Protein AF-A0A1J6IET4-F1 (afdb_monomer_lite)

InterPro domains:
  IPR036188 FAD/NAD(P)-binding domain superfamily [G3DSA:3.50.50.60] (4-138)
  IPR036188 FAD/NAD(P)-binding domain superfamily [SSF51905] (52-119)
  IPR050982 Auxin biosynthesis and cation transport [PTHR43539] (11-117)

Radius of gyration: 20.7 Å; chains: 1; bounding box: 52×42×51 Å

Sequence (147 aa):
MSFAFTSNCAFEESTRKWIVKVRNDGGEYSGNVKEYSGRFLVVETGEFGDAFIPNVSGIESFNGEIMHSTQYKNGEKFKAKNVLVVGSGNSGMEIALDAANCGAKTSIIIRSPVIVELVHHLDTCIRTWFSYLLLRYTTQIVKCEFK

Structure (mmCIF, N/CA/C/O backbone):
data_AF-A0A1J6IET4-F1
#
_entry.id   AF-A0A1J6IET4-F1
#
loop_
_atom_site.group_PDB
_atom_site.id
_atom_site.type_symbol
_atom_site.label_atom_id
_atom_site.label_alt_id
_atom_site.label_comp_id
_atom_site.label_asym_id
_atom_site.label_entity_id
_atom_site.label_seq_id
_atom_site.pdbx_PDB_ins_code
_atom_site.Cartn_x
_atom_site.Cartn_y
_atom_site.Cartn_z
_atom_site.occupancy
_atom_site.B_iso_or_equiv
_atom_site.auth_seq_id
_atom_site.auth_comp_id
_atom_site.auth_asym_id
_atom_site.auth_atom_id
_atom_site.pdbx_PDB_model_num
ATOM 1 N N . MET A 1 1 ? 1.769 -14.486 -10.802 1.00 28.61 1 MET A N 1
ATOM 2 C CA . MET A 1 1 ? 2.472 -13.325 -11.379 1.00 28.61 1 MET A CA 1
ATOM 3 C C . MET A 1 1 ? 3.799 -13.219 -10.644 1.00 28.61 1 MET A C 1
ATOM 5 O O . MET A 1 1 ? 3.789 -12.996 -9.442 1.00 28.61 1 MET A O 1
ATOM 9 N N . SER A 1 2 ? 4.908 -13.569 -11.294 1.00 34.06 2 SER A N 1
ATOM 10 C CA . SER A 1 2 ? 6.245 -13.491 -10.694 1.00 34.06 2 SER A CA 1
ATOM 11 C C . SER A 1 2 ? 6.712 -12.040 -10.741 1.00 34.06 2 SER A C 1
ATOM 13 O O . SER A 1 2 ? 6.871 -11.493 -11.832 1.00 34.06 2 SER A O 1
ATOM 15 N N . PHE A 1 3 ? 6.892 -11.416 -9.580 1.00 43.66 3 PHE A N 1
ATOM 16 C CA . PHE A 1 3 ? 7.500 -10.094 -9.486 1.00 43.66 3 PHE A CA 1
ATOM 17 C C . PHE A 1 3 ? 8.995 -10.244 -9.765 1.00 43.66 3 PHE A C 1
ATOM 19 O O . PHE A 1 3 ? 9.703 -10.945 -9.044 1.00 43.66 3 PHE A O 1
ATOM 26 N N . ALA A 1 4 ? 9.454 -9.645 -10.858 1.00 53.97 4 ALA A N 1
ATOM 27 C CA . ALA A 1 4 ? 10.860 -9.603 -11.210 1.00 53.97 4 ALA A CA 1
ATOM 28 C C . ALA A 1 4 ? 11.333 -8.162 -11.020 1.00 53.97 4 ALA A C 1
ATOM 30 O O . ALA A 1 4 ? 10.782 -7.245 -11.627 1.00 53.97 4 ALA A O 1
ATOM 31 N N . PHE A 1 5 ? 12.314 -7.964 -10.147 1.00 61.31 5 PHE A N 1
ATOM 32 C CA . PHE A 1 5 ? 12.843 -6.644 -9.837 1.00 61.31 5 PHE A CA 1
ATOM 33 C C . PHE A 1 5 ? 14.050 -6.369 -10.729 1.00 61.31 5 PHE A C 1
ATOM 35 O O . PHE A 1 5 ? 14.993 -7.165 -10.807 1.00 61.31 5 PHE A O 1
ATOM 42 N N . THR A 1 6 ? 14.044 -5.228 -11.412 1.00 62.50 6 THR A N 1
ATOM 43 C CA . THR A 1 6 ? 15.233 -4.759 -12.123 1.00 62.50 6 THR A CA 1
ATOM 44 C C . THR A 1 6 ? 16.215 -4.216 -11.099 1.00 62.50 6 THR A C 1
ATOM 46 O O . THR A 1 6 ? 15.980 -3.185 -10.480 1.00 62.50 6 THR A O 1
ATOM 49 N N . SER A 1 7 ? 17.324 -4.925 -10.914 1.00 70.12 7 SER A N 1
ATOM 50 C CA . SER A 1 7 ? 18.374 -4.535 -9.968 1.00 70.12 7 SER A CA 1
ATOM 51 C C . SER A 1 7 ? 19.339 -3.498 -10.545 1.00 70.12 7 SER A C 1
ATOM 53 O O . SER A 1 7 ? 19.966 -2.755 -9.794 1.00 70.12 7 SER A O 1
ATOM 55 N N . ASN A 1 8 ? 19.496 -3.469 -11.874 1.00 81.06 8 ASN A N 1
ATOM 56 C CA . ASN A 1 8 ? 20.410 -2.566 -12.567 1.00 81.06 8 ASN A CA 1
ATOM 57 C C . ASN A 1 8 ? 20.045 -2.464 -14.060 1.00 81.06 8 ASN A C 1
ATOM 59 O O . ASN A 1 8 ? 19.734 -3.484 -14.686 1.00 81.06 8 ASN A O 1
ATOM 63 N N . CYS A 1 9 ? 20.121 -1.261 -14.630 1.00 86.75 9 CYS A N 1
ATOM 64 C CA . CYS A 1 9 ? 20.090 -1.037 -16.072 1.00 86.75 9 CYS A CA 1
ATOM 65 C C . CYS A 1 9 ? 21.247 -0.123 -16.490 1.00 86.75 9 CYS A C 1
ATOM 67 O O . CYS A 1 9 ? 21.465 0.929 -15.887 1.00 86.75 9 CYS A O 1
ATOM 69 N N . ALA A 1 10 ? 21.961 -0.504 -17.546 1.00 91.12 10 ALA A N 1
ATOM 70 C CA . ALA A 1 10 ? 23.049 0.286 -18.109 1.00 91.12 10 ALA A CA 1
ATOM 71 C C . ALA A 1 10 ? 22.925 0.347 -19.632 1.00 91.12 10 ALA A C 1
ATOM 73 O O . ALA A 1 10 ? 22.477 -0.611 -20.262 1.00 91.12 10 ALA A O 1
ATOM 74 N N . PHE A 1 11 ? 23.325 1.470 -20.223 1.00 92.06 11 PHE A N 1
ATOM 75 C CA . PHE A 1 11 ? 23.437 1.594 -21.670 1.00 92.06 11 PHE A CA 1
ATOM 76 C C . PHE A 1 11 ? 24.872 1.287 -22.097 1.00 92.06 11 PHE A C 1
ATOM 78 O O . PHE A 1 11 ? 25.817 1.894 -21.596 1.00 92.06 11 PHE A O 1
ATOM 85 N N . GLU A 1 12 ? 25.035 0.329 -23.005 1.00 94.19 12 GLU A N 1
ATOM 86 C CA . GLU A 1 12 ? 26.328 -0.050 -23.558 1.00 94.19 12 GLU A CA 1
ATOM 87 C C . GLU A 1 12 ? 26.542 0.623 -24.920 1.00 94.19 12 GLU A C 1
ATOM 89 O O . GLU A 1 12 ? 25.865 0.315 -25.906 1.00 94.19 12 GLU A O 1
ATOM 94 N N . GLU A 1 13 ? 27.516 1.534 -24.978 1.00 93.12 13 GLU A N 1
ATOM 95 C CA . GLU A 1 13 ? 27.805 2.347 -26.168 1.00 93.12 13 GLU A CA 1
ATOM 96 C C . GLU A 1 13 ? 28.313 1.520 -27.360 1.00 93.12 13 GLU A C 1
ATOM 98 O O . GLU A 1 13 ? 27.950 1.788 -28.505 1.00 93.12 13 GLU A O 1
ATOM 103 N N . SER A 1 14 ? 29.112 0.475 -27.115 1.00 94.94 14 SER A N 1
ATOM 104 C CA . SER A 1 14 ? 29.710 -0.352 -28.177 1.00 94.94 14 SER A CA 1
ATOM 105 C C . SER A 1 14 ? 28.663 -1.130 -28.977 1.00 94.94 14 SER A C 1
ATOM 107 O O . SER A 1 14 ? 28.771 -1.251 -30.198 1.00 94.94 14 SER A O 1
ATOM 109 N N . THR A 1 15 ? 27.629 -1.642 -28.306 1.00 92.88 15 THR A N 1
ATOM 110 C CA . THR A 1 15 ? 26.560 -2.434 -28.928 1.00 92.88 15 THR A CA 1
ATOM 111 C C . THR A 1 15 ? 25.290 -1.626 -29.186 1.00 92.88 15 THR A C 1
ATOM 113 O O . THR A 1 15 ? 24.391 -2.114 -29.880 1.00 92.88 15 THR A O 1
ATOM 116 N N . ARG A 1 16 ? 25.224 -0.387 -28.674 1.00 93.88 16 ARG A N 1
ATOM 117 C CA . ARG A 1 16 ? 24.052 0.502 -28.693 1.00 93.88 16 ARG A CA 1
ATOM 118 C C . ARG A 1 16 ? 22.808 -0.187 -28.134 1.00 93.88 16 ARG A C 1
ATOM 120 O O . ARG A 1 16 ? 21.727 -0.136 -28.732 1.00 93.88 16 ARG A O 1
ATOM 127 N N . LYS A 1 17 ? 22.980 -0.889 -27.015 1.00 93.94 17 LYS A N 1
ATOM 128 C CA . LYS A 1 17 ? 21.922 -1.647 -26.346 1.00 93.94 17 LYS A CA 1
ATOM 129 C C . LYS A 1 17 ? 21.875 -1.322 -24.862 1.00 93.94 17 LYS A C 1
ATOM 131 O O . LYS A 1 17 ? 22.890 -1.105 -24.213 1.00 93.94 17 LYS A O 1
ATOM 136 N N . TRP A 1 18 ? 20.668 -1.362 -24.323 1.00 93.69 18 TRP A N 1
ATOM 137 C CA . TRP A 1 18 ? 20.419 -1.462 -22.898 1.00 93.69 18 TRP A CA 1
ATOM 138 C C . TRP A 1 18 ? 20.708 -2.878 -22.427 1.00 93.69 18 TRP A C 1
ATOM 140 O O . TRP A 1 18 ? 20.217 -3.834 -23.028 1.00 93.69 18 TRP A O 1
ATOM 150 N N . ILE A 1 19 ? 21.468 -2.989 -21.344 1.00 92.94 19 ILE A N 1
ATOM 151 C CA . ILE A 1 19 ? 21.710 -4.213 -20.591 1.00 92.94 19 ILE A CA 1
ATOM 152 C C . ILE A 1 19 ? 20.925 -4.107 -19.286 1.00 92.94 19 ILE A C 1
ATOM 154 O O . ILE A 1 19 ? 21.108 -3.165 -18.512 1.00 92.94 19 ILE A O 1
ATOM 158 N N . VAL A 1 20 ? 20.028 -5.060 -19.048 1.00 92.19 20 VAL A N 1
ATOM 159 C CA . VAL A 1 20 ? 19.116 -5.061 -17.900 1.00 92.19 20 VAL A CA 1
ATOM 160 C C . VAL A 1 20 ? 19.329 -6.328 -17.086 1.00 92.19 20 VAL A C 1
ATOM 162 O O . VAL A 1 20 ? 19.172 -7.436 -17.599 1.00 92.19 20 VAL A O 1
ATOM 165 N N . LYS A 1 21 ? 19.655 -6.164 -15.800 1.00 90.19 21 LYS A N 1
ATOM 166 C CA . LYS A 1 21 ? 19.814 -7.265 -14.845 1.00 90.19 21 LYS A CA 1
ATOM 167 C C . LYS A 1 21 ? 18.562 -7.409 -13.998 1.00 90.19 21 LYS A C 1
ATOM 169 O O . LYS A 1 21 ? 18.272 -6.582 -13.128 1.00 90.19 21 LYS A O 1
ATOM 174 N N . VAL A 1 22 ? 17.848 -8.496 -14.235 1.00 88.06 22 VAL A N 1
ATOM 175 C CA . VAL A 1 22 ? 16.576 -8.811 -13.596 1.00 88.06 22 VAL A CA 1
ATOM 176 C C . VAL A 1 22 ? 16.812 -9.868 -12.528 1.00 88.06 22 VAL A C 1
ATOM 178 O O . VAL A 1 22 ? 17.275 -10.967 -12.833 1.00 88.06 22 VAL A O 1
ATOM 181 N N . ARG A 1 23 ? 16.488 -9.537 -11.279 1.00 84.75 23 ARG A N 1
ATOM 182 C CA . ARG A 1 23 ? 16.481 -10.477 -10.161 1.00 84.75 23 ARG A CA 1
ATOM 183 C C . ARG A 1 23 ? 15.072 -11.030 -9.995 1.00 84.75 23 ARG A C 1
ATOM 185 O O . ARG A 1 23 ? 14.102 -10.275 -9.949 1.00 84.75 23 ARG A O 1
ATOM 192 N N . ASN A 1 24 ? 14.961 -12.350 -9.923 1.00 78.06 24 ASN A N 1
ATOM 193 C CA . ASN A 1 24 ? 13.706 -12.988 -9.557 1.00 78.06 24 ASN A CA 1
ATOM 194 C C . ASN A 1 24 ? 13.654 -13.172 -8.038 1.00 78.06 24 ASN A C 1
ATOM 196 O O . ASN A 1 24 ? 14.506 -13.869 -7.497 1.00 78.06 24 ASN A O 1
ATOM 200 N N . ASP A 1 25 ? 12.657 -12.593 -7.372 1.00 69.94 25 ASP A N 1
ATOM 201 C CA . ASP A 1 25 ? 12.479 -12.712 -5.916 1.00 69.94 25 ASP A CA 1
ATOM 202 C C . ASP A 1 25 ? 11.341 -13.690 -5.543 1.00 69.94 25 ASP A C 1
ATOM 204 O O . ASP A 1 25 ? 10.924 -13.757 -4.389 1.00 69.94 25 ASP A O 1
ATOM 208 N N . GLY A 1 26 ? 10.820 -14.470 -6.506 1.00 63.66 26 GLY A N 1
ATOM 209 C CA . GLY A 1 26 ? 9.721 -15.413 -6.273 1.00 63.66 26 GLY A CA 1
ATOM 210 C C . GLY A 1 26 ? 9.861 -16.780 -6.958 1.00 63.66 26 GLY A C 1
ATOM 211 O O . GLY A 1 26 ? 10.308 -16.899 -8.101 1.00 63.66 26 GLY A O 1
ATOM 212 N N . GLY A 1 27 ? 9.387 -17.823 -6.265 1.00 66.00 27 GLY A N 1
ATOM 213 C CA . GLY A 1 27 ? 9.320 -19.205 -6.761 1.00 66.00 27 GLY A CA 1
ATOM 214 C C . GLY A 1 27 ? 10.627 -19.994 -6.617 1.00 66.00 27 GLY A C 1
ATOM 215 O O . GLY A 1 27 ? 11.549 -19.575 -5.925 1.00 66.00 27 GLY A O 1
ATOM 216 N N . GLU A 1 28 ? 10.708 -21.140 -7.300 1.00 63.09 28 GLU A N 1
ATOM 217 C CA . GLU A 1 28 ? 11.851 -22.079 -7.275 1.00 63.09 28 GLU A CA 1
ATOM 218 C C . GLU A 1 28 ? 13.189 -21.441 -7.714 1.00 63.09 28 GLU A C 1
ATOM 220 O O . GLU A 1 28 ? 14.262 -21.956 -7.422 1.00 63.09 28 GLU A O 1
ATOM 225 N N . TYR A 1 29 ? 13.137 -20.274 -8.367 1.00 63.84 29 TYR A N 1
ATOM 226 C CA . TYR A 1 29 ? 14.293 -19.546 -8.899 1.00 63.84 29 TYR A CA 1
ATOM 227 C C . TYR A 1 29 ? 14.604 -18.235 -8.154 1.00 63.84 29 TYR A C 1
ATOM 229 O O . TYR A 1 29 ? 15.223 -17.341 -8.738 1.00 63.84 29 TYR A O 1
ATOM 237 N N . SER A 1 30 ? 14.154 -18.097 -6.903 1.00 70.12 30 SER A N 1
ATOM 238 C CA . SER A 1 30 ? 14.432 -16.927 -6.060 1.00 70.12 30 SER A CA 1
ATOM 239 C C . SER A 1 30 ? 15.941 -16.673 -5.925 1.00 70.12 30 SER A C 1
ATOM 241 O O . SER A 1 30 ? 16.706 -17.582 -5.613 1.00 70.12 30 SER A O 1
ATOM 243 N N . GLY A 1 31 ? 16.377 -15.435 -6.162 1.00 72.81 31 GLY A N 1
ATOM 244 C CA . GLY A 1 31 ? 17.778 -15.006 -6.116 1.00 72.81 31 GLY A CA 1
ATOM 245 C C . GLY A 1 31 ? 18.538 -15.109 -7.444 1.00 72.81 31 GLY A C 1
ATOM 246 O O . GLY A 1 31 ? 19.622 -14.535 -7.562 1.00 72.81 31 GLY A O 1
ATOM 247 N N . ASN A 1 32 ? 17.982 -15.763 -8.471 1.00 82.12 32 ASN A N 1
ATOM 248 C CA . ASN A 1 32 ? 18.631 -15.834 -9.780 1.00 82.12 32 ASN A CA 1
ATOM 249 C C . ASN A 1 32 ? 18.586 -14.481 -10.496 1.00 82.12 32 ASN A C 1
ATOM 251 O O . ASN A 1 32 ? 17.529 -13.855 -10.620 1.00 82.12 32 ASN A O 1
ATOM 255 N N . VAL A 1 33 ? 19.740 -14.064 -11.020 1.00 85.25 33 VAL A N 1
ATOM 256 C CA . VAL A 1 33 ? 19.872 -12.870 -11.857 1.00 85.25 33 VAL A CA 1
ATOM 257 C C . VAL A 1 33 ? 19.963 -13.302 -13.314 1.00 85.25 33 VAL A C 1
ATOM 259 O O . VAL A 1 33 ? 20.846 -14.074 -13.685 1.00 85.25 33 VAL A O 1
ATOM 262 N N . LYS A 1 34 ? 19.049 -12.801 -14.144 1.00 87.50 34 LYS A N 1
ATOM 263 C CA . LYS A 1 34 ? 19.095 -12.949 -15.601 1.00 87.50 34 LYS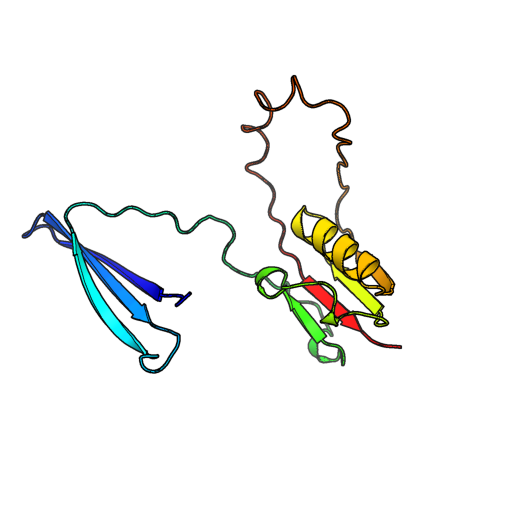 A CA 1
ATOM 264 C C . LYS A 1 34 ? 19.426 -11.613 -16.241 1.00 87.50 34 LYS A C 1
ATOM 266 O O . LYS A 1 34 ? 18.937 -10.572 -15.808 1.00 87.50 34 LYS A O 1
ATOM 271 N N . GLU A 1 35 ? 20.238 -11.664 -17.283 1.00 90.50 35 GLU A N 1
ATOM 272 C CA . GLU A 1 35 ? 20.602 -10.495 -18.071 1.00 90.50 35 GLU A CA 1
ATOM 273 C C . GLU A 1 35 ? 19.849 -10.506 -19.401 1.00 90.50 35 GLU A C 1
ATOM 275 O O . GLU A 1 35 ? 19.760 -11.534 -20.073 1.00 90.50 35 GLU A O 1
ATOM 280 N N . TYR A 1 36 ? 19.300 -9.353 -19.769 1.00 89.81 36 TYR A N 1
ATOM 281 C CA . TYR A 1 36 ? 18.623 -9.126 -21.039 1.00 89.81 36 TYR A CA 1
ATOM 282 C C . TYR A 1 36 ? 19.289 -7.958 -21.761 1.00 89.81 36 TYR A C 1
ATOM 284 O O . TYR A 1 36 ? 19.707 -6.995 -21.119 1.00 89.81 36 TYR A O 1
ATOM 292 N N . SER A 1 37 ? 19.359 -8.025 -23.094 1.00 92.88 37 SER A N 1
ATOM 293 C CA . SER A 1 37 ? 19.854 -6.921 -23.921 1.00 92.88 37 SER A CA 1
ATOM 294 C C . SER A 1 37 ? 18.837 -6.508 -24.982 1.00 92.88 37 SER A C 1
ATOM 296 O O . SER A 1 37 ? 18.205 -7.354 -25.617 1.00 92.88 37 SER A O 1
ATOM 298 N N . GLY A 1 38 ? 18.681 -5.203 -25.196 1.00 91.81 38 GLY A N 1
ATOM 299 C CA . GLY A 1 38 ? 17.704 -4.659 -26.139 1.00 91.81 38 GLY A CA 1
ATOM 300 C C . GLY A 1 38 ? 18.080 -3.269 -26.632 1.00 91.81 38 GLY A C 1
ATOM 301 O O . GLY A 1 38 ? 18.816 -2.546 -25.976 1.00 91.81 38 GLY A O 1
ATOM 302 N N . ARG A 1 39 ? 17.592 -2.873 -27.811 1.00 92.12 39 ARG A N 1
ATOM 303 C CA . ARG A 1 39 ? 17.843 -1.517 -28.344 1.00 92.12 39 ARG A CA 1
ATOM 304 C C . ARG A 1 39 ? 17.025 -0.441 -27.635 1.00 92.12 39 ARG A C 1
ATOM 306 O O . ARG A 1 39 ? 17.449 0.705 -27.570 1.00 92.12 39 ARG A O 1
ATOM 313 N N . PHE A 1 40 ? 15.867 -0.821 -27.113 1.00 90.69 40 PHE A N 1
ATOM 314 C CA . PHE A 1 40 ? 14.929 0.071 -26.448 1.00 90.69 40 PHE A CA 1
ATOM 315 C C . PHE A 1 40 ? 14.675 -0.434 -25.031 1.00 90.69 40 PHE A C 1
ATOM 317 O O . PHE A 1 40 ? 14.602 -1.643 -24.811 1.00 90.69 40 PHE A O 1
ATOM 324 N N . LEU A 1 41 ? 14.537 0.503 -24.097 1.00 87.19 41 LEU A N 1
ATOM 325 C CA . LEU A 1 41 ? 14.127 0.265 -22.721 1.00 87.19 41 LEU A CA 1
ATOM 326 C C . LEU A 1 41 ? 12.881 1.111 -22.465 1.00 87.19 41 LEU A C 1
ATOM 328 O O . LEU A 1 41 ? 12.908 2.322 -22.668 1.00 87.19 41 LEU A O 1
ATOM 332 N N . VAL A 1 42 ? 11.801 0.461 -22.047 1.00 88.25 42 VAL A N 1
ATOM 333 C CA . VAL A 1 42 ? 10.561 1.120 -21.630 1.00 88.25 42 VAL A CA 1
ATOM 334 C C . VAL A 1 42 ? 10.495 1.033 -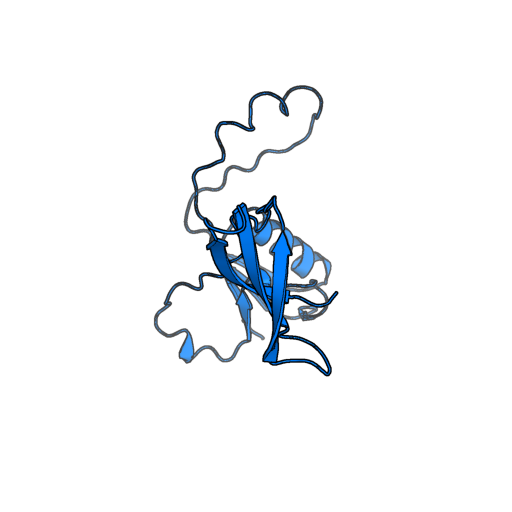20.110 1.00 88.25 42 VAL A C 1
ATOM 336 O O . VAL A 1 42 ? 10.623 -0.056 -19.552 1.00 88.25 42 VAL A O 1
ATOM 339 N N . VAL A 1 43 ? 10.347 2.179 -19.445 1.00 83.25 43 VAL A N 1
ATOM 340 C CA . VAL A 1 43 ? 10.282 2.274 -17.981 1.00 83.25 43 VAL A CA 1
ATOM 341 C C . VAL A 1 43 ? 8.863 2.666 -17.586 1.00 83.25 43 VAL A C 1
ATOM 343 O O . VAL A 1 43 ? 8.464 3.813 -17.748 1.00 83.25 43 VAL A O 1
ATOM 346 N N . GLU A 1 44 ? 8.113 1.699 -17.064 1.00 78.62 44 GLU A N 1
ATOM 347 C CA . GLU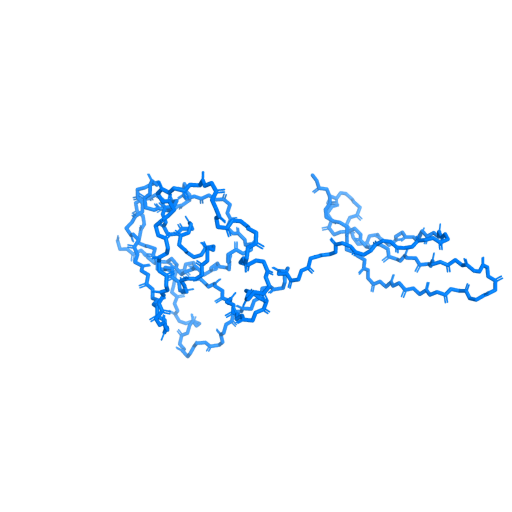 A 1 44 ? 6.727 1.861 -16.598 1.00 78.62 44 GLU A CA 1
ATOM 348 C C . GLU A 1 44 ? 6.589 1.371 -15.146 1.00 78.62 44 GLU A C 1
ATOM 350 O O . GLU A 1 44 ? 5.667 0.647 -14.786 1.00 78.62 44 GLU A O 1
ATOM 355 N N . THR A 1 45 ? 7.547 1.726 -14.286 1.00 76.00 45 THR A N 1
ATOM 356 C CA . THR A 1 45 ? 7.583 1.274 -12.881 1.00 76.00 45 THR A CA 1
ATOM 357 C C . THR A 1 45 ? 6.526 1.936 -11.992 1.00 76.00 45 THR A C 1
ATOM 359 O O . THR A 1 45 ? 6.301 1.478 -10.874 1.00 76.00 45 THR A O 1
ATOM 362 N N . GLY A 1 46 ? 5.876 3.000 -12.476 1.00 69.06 46 GLY A N 1
ATOM 363 C CA . GLY A 1 46 ? 4.981 3.844 -11.683 1.00 69.06 46 GLY A CA 1
ATOM 364 C C . GLY A 1 46 ? 5.726 4.702 -10.651 1.00 69.06 46 GLY A C 1
ATOM 365 O O . GLY A 1 46 ? 6.919 4.521 -10.417 1.00 69.06 46 GLY A O 1
ATOM 366 N N . GLU A 1 47 ? 5.016 5.654 -10.040 1.00 63.69 47 GLU A N 1
ATOM 367 C CA . GLU A 1 47 ? 5.578 6.591 -9.047 1.00 63.69 47 GLU A CA 1
ATOM 368 C C . GLU A 1 47 ? 5.266 6.206 -7.586 1.00 63.69 47 GLU A C 1
ATOM 370 O O . GLU A 1 47 ? 5.896 6.715 -6.664 1.00 63.69 47 GLU A O 1
ATOM 375 N N . PHE A 1 48 ? 4.311 5.297 -7.347 1.00 66.62 48 PHE A N 1
ATOM 376 C CA . PHE A 1 48 ? 3.728 5.048 -6.014 1.00 66.62 48 PHE A CA 1
ATOM 377 C C . PHE A 1 48 ? 4.035 3.654 -5.430 1.00 66.62 48 PHE A C 1
ATOM 379 O O . PHE A 1 48 ? 3.236 3.111 -4.668 1.00 66.62 48 PHE A O 1
ATOM 386 N N . GLY A 1 49 ? 5.165 3.047 -5.804 1.00 64.38 49 GLY A N 1
ATOM 387 C CA . GLY A 1 49 ? 5.521 1.685 -5.376 1.00 64.38 49 GLY A CA 1
ATOM 388 C C . GLY A 1 49 ? 6.159 1.590 -3.986 1.00 64.38 49 GLY A C 1
ATOM 389 O O . GLY A 1 49 ? 5.975 0.590 -3.288 1.00 64.38 49 GLY A O 1
ATOM 390 N N . ASP A 1 50 ? 6.880 2.630 -3.567 1.00 73.56 50 ASP A N 1
ATOM 391 C CA . ASP A 1 50 ? 7.674 2.584 -2.344 1.00 73.56 50 ASP A CA 1
ATOM 392 C C . ASP A 1 50 ? 6.827 2.919 -1.116 1.00 73.56 50 ASP A C 1
ATOM 394 O O . ASP A 1 50 ? 6.330 4.033 -0.931 1.00 73.56 50 ASP A O 1
ATOM 398 N N . ALA A 1 51 ? 6.668 1.922 -0.248 1.00 80.38 51 ALA A N 1
ATOM 399 C CA . ALA A 1 51 ? 5.981 2.089 1.018 1.00 80.38 51 ALA A CA 1
ATOM 400 C C . ALA A 1 51 ? 6.777 3.014 1.946 1.00 80.38 51 ALA A C 1
ATOM 402 O O . ALA A 1 51 ? 7.957 2.783 2.210 1.00 80.38 51 ALA A O 1
ATOM 403 N N . PHE A 1 52 ? 6.103 4.004 2.524 1.00 82.44 52 PHE A N 1
ATOM 404 C CA . PHE A 1 52 ? 6.675 4.833 3.579 1.00 82.44 52 PHE A CA 1
ATOM 405 C C . PHE A 1 52 ? 5.815 4.721 4.831 1.00 82.44 52 PHE A C 1
ATOM 407 O O . PHE A 1 52 ? 4.636 5.076 4.851 1.00 82.44 52 PHE A O 1
ATOM 414 N N . ILE A 1 53 ? 6.435 4.231 5.896 1.00 84.88 53 ILE A N 1
ATOM 415 C CA . ILE A 1 53 ? 5.839 4.134 7.222 1.00 84.88 53 ILE A CA 1
ATOM 416 C C . ILE A 1 53 ? 6.536 5.204 8.071 1.00 84.88 53 ILE A C 1
ATOM 418 O O . ILE A 1 53 ? 7.717 5.036 8.379 1.00 84.88 53 ILE A O 1
ATOM 422 N N . PRO A 1 54 ? 5.877 6.328 8.420 1.00 83.62 54 PRO A N 1
ATOM 423 C CA . PRO A 1 54 ? 6.464 7.305 9.331 1.00 83.62 54 PRO A CA 1
ATOM 424 C C . PRO A 1 54 ? 6.853 6.664 10.664 1.00 83.62 54 PRO A C 1
ATOM 426 O O . PRO A 1 54 ? 6.137 5.809 11.187 1.00 83.62 54 PRO A O 1
ATOM 429 N N . ASN A 1 55 ? 7.958 7.132 11.243 1.00 85.94 55 ASN A N 1
ATOM 430 C CA . ASN A 1 55 ? 8.319 6.762 12.604 1.00 85.94 55 ASN A CA 1
ATOM 431 C C . ASN A 1 55 ? 7.309 7.381 13.582 1.00 85.94 55 ASN A C 1
ATOM 433 O O . ASN A 1 55 ? 7.114 8.599 13.592 1.00 85.94 55 ASN A O 1
ATOM 437 N N . VAL A 1 56 ? 6.661 6.544 14.387 1.00 87.12 56 VAL A N 1
ATOM 438 C CA . VAL A 1 56 ? 5.680 6.959 15.392 1.00 87.12 56 VAL A CA 1
ATOM 439 C C . VAL A 1 56 ? 6.191 6.489 16.744 1.00 87.12 56 VAL A C 1
ATOM 441 O O . VAL A 1 56 ? 6.353 5.293 16.957 1.00 87.12 56 VAL A O 1
ATOM 444 N N . SER A 1 57 ? 6.433 7.417 17.666 1.00 91.25 57 SER A N 1
ATOM 445 C CA . SER A 1 57 ? 6.919 7.078 19.005 1.00 91.25 57 SER A CA 1
ATOM 446 C C . SER A 1 57 ? 5.979 6.093 19.708 1.00 91.25 57 SER A C 1
ATOM 448 O O . SER A 1 57 ? 4.771 6.334 19.775 1.00 91.25 57 SER A O 1
ATOM 450 N N . GLY A 1 58 ? 6.528 4.999 20.243 1.00 89.38 58 GLY A N 1
ATOM 451 C CA . GLY A 1 58 ? 5.768 3.967 20.949 1.00 89.38 58 GLY A CA 1
ATOM 452 C C . GLY A 1 58 ? 5.088 2.942 20.036 1.00 89.38 58 GLY A C 1
ATOM 453 O O . GLY A 1 58 ? 4.387 2.063 20.541 1.00 89.38 58 GLY A O 1
ATOM 454 N N . ILE A 1 59 ? 5.264 3.020 18.711 1.00 88.19 59 ILE A N 1
ATOM 455 C CA . ILE A 1 59 ? 4.662 2.068 17.765 1.00 88.19 59 ILE A CA 1
ATOM 456 C C . ILE A 1 59 ? 5.148 0.633 17.986 1.00 88.19 59 ILE A C 1
ATOM 458 O O . ILE A 1 59 ? 4.391 -0.304 17.776 1.00 88.19 59 ILE A O 1
ATOM 462 N N . GLU A 1 60 ? 6.373 0.465 18.471 1.00 88.06 60 GLU A N 1
ATOM 463 C CA . GLU A 1 60 ? 6.994 -0.813 18.813 1.00 88.06 60 GLU A CA 1
ATOM 464 C C . GLU A 1 60 ? 6.304 -1.542 19.975 1.00 88.06 60 GLU A C 1
ATOM 466 O O . GLU A 1 60 ? 6.420 -2.757 20.093 1.00 88.06 60 GLU A O 1
ATOM 471 N N . SER A 1 61 ? 5.570 -0.811 20.821 1.00 92.88 61 SER A N 1
ATOM 472 C CA . SER A 1 61 ? 4.799 -1.373 21.940 1.00 92.88 61 SER A CA 1
ATOM 473 C C . SER A 1 61 ? 3.355 -1.729 21.575 1.00 92.88 61 SER A C 1
ATOM 475 O O . SER A 1 61 ? 2.604 -2.238 22.408 1.00 92.88 61 SER A O 1
ATOM 477 N N . PHE A 1 62 ? 2.948 -1.447 20.336 1.00 90.44 62 PHE A N 1
ATOM 478 C CA . PHE A 1 62 ? 1.632 -1.799 19.830 1.00 90.44 62 PHE A CA 1
ATOM 479 C C . PHE A 1 62 ? 1.559 -3.306 19.581 1.00 90.44 62 PHE A C 1
ATOM 481 O O . PHE A 1 62 ? 2.358 -3.851 18.825 1.00 90.44 62 PHE A O 1
ATOM 488 N N . ASN A 1 63 ? 0.585 -3.976 20.197 1.00 89.94 63 ASN A N 1
ATOM 489 C CA . ASN A 1 63 ? 0.463 -5.436 20.121 1.00 89.94 63 ASN A CA 1
ATOM 490 C C . ASN A 1 63 ? -0.396 -5.898 18.934 1.00 89.94 63 ASN A C 1
ATOM 492 O O . ASN A 1 63 ? -0.546 -7.097 18.695 1.00 89.94 63 ASN A O 1
ATOM 496 N N . GLY A 1 64 ? -0.992 -4.952 18.206 1.00 88.50 64 GLY A N 1
ATOM 497 C CA . GLY A 1 64 ? -1.755 -5.214 16.998 1.00 88.50 64 GLY A CA 1
ATOM 498 C C . GLY A 1 64 ? -0.917 -5.404 15.739 1.00 88.50 64 GLY A C 1
ATOM 499 O O . GLY A 1 64 ? 0.303 -5.258 15.714 1.00 88.50 64 GLY A O 1
ATOM 500 N N . GLU A 1 65 ? -1.618 -5.684 14.645 1.00 90.38 65 GLU A N 1
ATOM 501 C CA . GLU A 1 65 ? -1.006 -5.794 13.326 1.00 90.38 65 GLU A CA 1
ATOM 502 C C . GLU A 1 65 ? -0.861 -4.404 12.692 1.00 90.38 65 GLU A C 1
ATOM 504 O O . GLU A 1 65 ? -1.805 -3.610 12.669 1.00 90.38 65 GLU A O 1
ATOM 509 N N . ILE A 1 66 ? 0.319 -4.119 12.142 1.00 90.81 66 ILE A N 1
ATOM 510 C CA . ILE A 1 66 ? 0.594 -2.905 11.370 1.00 90.81 66 ILE A CA 1
ATOM 511 C C . ILE A 1 66 ? 0.871 -3.324 9.930 1.00 90.81 66 ILE A C 1
ATOM 513 O O . ILE A 1 66 ? 1.727 -4.167 9.676 1.00 90.81 66 ILE A O 1
ATOM 517 N N . MET A 1 67 ? 0.153 -2.721 8.989 1.00 90.31 67 MET A N 1
ATOM 518 C CA . MET A 1 67 ? 0.221 -3.040 7.567 1.00 90.31 67 MET A CA 1
ATOM 519 C C . MET A 1 67 ? 0.276 -1.744 6.751 1.00 90.31 67 MET A C 1
ATOM 521 O O . MET A 1 67 ? -0.489 -0.822 6.998 1.00 90.31 67 MET A O 1
ATOM 525 N N . HIS A 1 68 ? 1.157 -1.644 5.757 1.00 91.56 68 HIS A N 1
ATOM 526 C CA . HIS A 1 68 ? 1.097 -0.540 4.789 1.00 91.56 68 HIS A CA 1
ATOM 527 C C . HIS A 1 68 ? 0.066 -0.852 3.693 1.00 91.56 68 HIS A C 1
ATOM 529 O O . HIS A 1 68 ? -0.147 -2.021 3.371 1.00 91.56 68 HIS A O 1
ATOM 535 N N . SER A 1 69 ? -0.544 0.166 3.079 1.00 89.06 69 SER A N 1
ATOM 536 C CA . SER A 1 69 ? -1.557 -0.020 2.022 1.00 89.06 69 SER A CA 1
ATOM 537 C C . SER A 1 69 ? -1.083 -0.903 0.856 1.00 89.06 69 SER A C 1
ATOM 539 O O . SER A 1 69 ? -1.867 -1.677 0.321 1.00 89.06 69 SER A O 1
ATOM 541 N N . THR A 1 70 ? 0.210 -0.876 0.521 1.00 86.69 70 THR A N 1
ATOM 542 C CA . THR A 1 70 ? 0.833 -1.742 -0.507 1.00 86.69 70 THR A CA 1
ATOM 543 C C . THR A 1 70 ? 0.734 -3.244 -0.213 1.00 86.69 70 THR A C 1
ATOM 545 O O . THR A 1 70 ? 0.900 -4.057 -1.117 1.00 86.69 70 THR A O 1
ATOM 548 N N . GLN A 1 71 ? 0.477 -3.629 1.038 1.00 88.62 71 GLN A N 1
ATOM 549 C CA . GLN A 1 71 ? 0.294 -5.022 1.458 1.00 88.62 71 GLN A CA 1
ATOM 550 C C . GLN A 1 71 ? -1.186 -5.401 1.619 1.00 88.62 71 GLN A C 1
ATOM 552 O O . GLN A 1 71 ? -1.500 -6.579 1.818 1.00 88.62 71 GLN A O 1
ATOM 557 N N . TYR A 1 72 ? -2.094 -4.424 1.545 1.00 90.06 72 TYR A N 1
ATOM 558 C CA . TYR A 1 72 ? -3.526 -4.654 1.663 1.00 90.06 72 TYR A CA 1
ATOM 559 C C . TYR A 1 72 ? -4.044 -5.438 0.456 1.00 90.06 72 TYR A C 1
ATOM 561 O O . TYR A 1 72 ? -3.683 -5.157 -0.685 1.00 90.06 72 TYR A O 1
ATOM 569 N N . LYS A 1 73 ? -4.900 -6.432 0.709 1.00 91.38 73 LYS A N 1
ATOM 570 C CA . LYS A 1 73 ? -5.505 -7.259 -0.347 1.00 91.38 73 LYS A CA 1
ATOM 571 C C . LYS A 1 73 ? -7.025 -7.173 -0.367 1.00 91.38 73 LYS A C 1
ATOM 573 O O . LYS A 1 73 ? -7.598 -7.087 -1.444 1.00 91.38 73 LYS A O 1
ATOM 578 N N . ASN A 1 74 ? -7.654 -7.263 0.803 1.00 92.50 74 ASN A N 1
ATOM 579 C CA . ASN A 1 74 ? -9.098 -7.144 0.996 1.00 92.50 74 ASN A CA 1
ATOM 580 C C . ASN A 1 74 ? -9.439 -6.985 2.486 1.00 92.50 74 ASN A C 1
ATOM 582 O O . ASN A 1 74 ? -8.613 -7.260 3.367 1.00 92.50 74 ASN A O 1
ATOM 586 N N . GLY A 1 75 ? -10.681 -6.579 2.744 1.00 91.06 75 GLY A N 1
ATOM 587 C CA . GLY A 1 75 ? -11.245 -6.349 4.067 1.00 91.06 75 GLY A CA 1
ATOM 588 C C . GLY A 1 75 ? -11.546 -7.608 4.884 1.00 91.06 75 GLY A C 1
ATOM 589 O O . GLY A 1 75 ? -11.636 -7.518 6.109 1.00 91.06 75 GLY A O 1
ATOM 590 N N . GLU A 1 76 ? -11.652 -8.787 4.260 1.00 92.75 76 GLU A N 1
ATOM 591 C CA . GLU A 1 76 ? -12.095 -10.035 4.915 1.00 92.75 76 GLU A CA 1
ATOM 592 C C . GLU A 1 76 ? -11.236 -10.408 6.131 1.00 92.75 76 GLU A C 1
ATOM 594 O O . GLU A 1 76 ? -11.746 -10.838 7.168 1.00 92.75 76 GLU A O 1
ATOM 599 N N . LYS A 1 77 ? -9.919 -10.164 6.060 1.00 90.25 77 LYS A N 1
ATOM 600 C CA . LYS A 1 77 ? -8.979 -10.407 7.172 1.00 90.25 77 LYS A CA 1
ATOM 601 C C . LYS A 1 77 ? -9.326 -9.609 8.441 1.00 90.25 77 LYS A C 1
ATOM 603 O O . LYS A 1 77 ? -8.874 -9.961 9.539 1.00 90.25 77 LYS A O 1
ATOM 608 N N . PHE A 1 78 ? -10.096 -8.535 8.303 1.00 93.31 78 PHE A N 1
ATOM 609 C CA . PHE A 1 78 ? -10.398 -7.578 9.361 1.00 93.31 78 PHE A CA 1
ATOM 610 C C . PHE A 1 78 ? -11.823 -7.677 9.902 1.00 93.31 78 PHE A C 1
ATOM 612 O O . PHE A 1 78 ? -12.194 -6.911 10.791 1.00 93.31 78 PHE A O 1
ATOM 619 N N . LYS A 1 79 ? -12.606 -8.646 9.423 1.00 93.88 79 LYS A N 1
ATOM 620 C CA . LYS A 1 79 ? -13.963 -8.902 9.900 1.00 93.88 79 LYS A CA 1
ATOM 621 C C . LYS A 1 79 ? -14.014 -9.017 11.426 1.00 93.88 79 LYS A C 1
ATOM 623 O O . LYS A 1 79 ? -13.226 -9.750 12.023 1.00 93.88 79 LYS A O 1
ATOM 628 N N . ALA A 1 80 ? -14.947 -8.287 12.038 1.00 94.25 80 ALA A N 1
ATOM 629 C CA . ALA A 1 80 ? -15.148 -8.199 13.486 1.00 94.25 80 ALA A CA 1
ATOM 630 C C . ALA A 1 80 ? -13.936 -7.690 14.301 1.00 94.25 80 ALA A C 1
ATOM 632 O O . ALA A 1 80 ? -13.914 -7.846 15.520 1.00 94.25 80 ALA A O 1
ATOM 633 N N . LYS A 1 81 ? -12.937 -7.064 13.664 1.00 93.94 81 LYS A N 1
ATOM 634 C CA . LYS A 1 81 ? -11.807 -6.405 14.343 1.00 93.94 81 LYS A CA 1
ATOM 635 C C . LYS A 1 81 ? -12.006 -4.896 14.379 1.00 93.94 81 LYS A C 1
ATOM 637 O O . LYS A 1 81 ? -12.733 -4.354 13.547 1.00 93.94 81 LYS A O 1
ATOM 642 N N . ASN A 1 82 ? -11.318 -4.202 15.287 1.00 95.44 82 ASN A N 1
ATOM 643 C CA . ASN A 1 82 ? -11.205 -2.749 15.181 1.00 95.44 82 ASN A CA 1
ATOM 644 C C . ASN A 1 82 ? -10.020 -2.399 14.274 1.00 95.44 82 ASN A C 1
ATOM 646 O O . ASN A 1 82 ? -8.908 -2.917 14.408 1.00 95.44 82 ASN A O 1
ATOM 650 N N . VAL A 1 83 ? -10.281 -1.528 13.309 1.00 95.62 83 VAL A N 1
ATOM 651 C CA . VAL A 1 83 ? -9.308 -1.116 12.298 1.00 95.62 83 VAL A CA 1
ATOM 652 C C . VAL A 1 83 ? -9.158 0.386 12.384 1.00 95.62 83 VAL A C 1
ATOM 654 O O . VAL A 1 83 ? -10.138 1.120 12.401 1.00 95.62 83 VAL A O 1
ATOM 657 N N . LEU A 1 84 ? -7.922 0.847 12.426 1.00 95.50 84 LEU A N 1
ATOM 658 C CA . LEU A 1 84 ? -7.549 2.243 12.387 1.00 95.50 84 LEU A CA 1
ATOM 659 C C . LEU A 1 84 ? -6.774 2.518 11.097 1.00 95.50 84 LEU A C 1
ATOM 661 O O . LEU A 1 84 ? -5.609 2.158 10.957 1.00 95.50 84 LEU A O 1
ATOM 665 N N . VAL A 1 85 ? -7.400 3.203 10.152 1.00 94.25 85 VAL A N 1
ATOM 666 C CA . VAL A 1 85 ? -6.726 3.656 8.937 1.00 94.25 85 VAL A CA 1
ATOM 667 C C . VAL A 1 85 ? -6.065 5.006 9.201 1.00 94.25 85 VAL A C 1
ATOM 669 O O . VAL A 1 85 ? -6.710 5.957 9.639 1.00 94.25 85 VAL A O 1
ATOM 672 N N . VAL A 1 86 ? -4.760 5.098 8.962 1.00 92.56 86 VAL A N 1
ATOM 673 C CA . VAL A 1 86 ? -3.980 6.327 9.125 1.00 92.56 86 VAL A CA 1
ATOM 674 C C . VAL A 1 86 ? -3.725 6.927 7.749 1.00 92.56 86 VAL A C 1
ATOM 676 O O . VAL A 1 86 ? -2.930 6.410 6.962 1.00 92.56 86 VAL A O 1
ATOM 679 N N . GLY A 1 87 ? -4.378 8.056 7.485 1.00 87.00 87 GLY A N 1
ATOM 680 C CA . GLY A 1 87 ? -4.335 8.740 6.199 1.00 87.00 87 GLY A CA 1
ATOM 681 C C . GLY A 1 87 ? -5.667 8.681 5.456 1.00 87.00 87 GLY A C 1
ATOM 682 O O . GLY A 1 87 ? -6.476 7.775 5.628 1.00 87.00 87 GLY A O 1
ATOM 683 N N . SER A 1 88 ? -5.880 9.694 4.624 1.00 87.25 88 SER A N 1
ATOM 684 C CA . SER A 1 88 ? -7.156 9.979 3.965 1.00 87.25 88 SER A CA 1
ATOM 685 C C . SER A 1 88 ? -7.010 10.302 2.481 1.00 87.25 88 SER A C 1
ATOM 687 O O . SER A 1 88 ? -7.832 11.020 1.918 1.00 87.25 88 SER A O 1
ATOM 689 N N . GLY A 1 89 ? -5.935 9.816 1.856 1.00 82.44 89 GLY A N 1
ATOM 690 C CA . GLY A 1 89 ? -5.862 9.764 0.398 1.00 82.44 89 GLY A CA 1
ATOM 691 C C . GLY A 1 89 ? -6.795 8.680 -0.149 1.00 82.44 89 GLY A C 1
ATOM 692 O O . GLY A 1 89 ? -7.426 7.956 0.625 1.00 82.44 89 GLY A O 1
ATOM 693 N N . ASN A 1 90 ? -6.833 8.533 -1.473 1.00 84.75 90 ASN A N 1
ATOM 694 C CA . ASN A 1 90 ? -7.733 7.595 -2.155 1.00 84.75 90 ASN A CA 1
ATOM 695 C C . ASN A 1 90 ? -7.653 6.180 -1.570 1.00 84.75 90 ASN A C 1
ATOM 697 O O . ASN A 1 90 ? -8.659 5.665 -1.092 1.00 84.75 90 ASN A O 1
ATOM 701 N N . SER A 1 91 ? -6.447 5.608 -1.474 1.00 88.69 91 SER A N 1
ATOM 702 C CA . SER A 1 91 ? -6.287 4.249 -0.941 1.00 88.69 91 SER A CA 1
ATOM 703 C C . SER A 1 91 ? -6.765 4.109 0.510 1.00 88.69 91 SER A C 1
ATOM 705 O O . SER A 1 91 ? -7.292 3.070 0.876 1.00 88.69 91 SER A O 1
ATOM 707 N N . GLY A 1 92 ? -6.644 5.144 1.344 1.00 90.12 92 GLY A N 1
ATOM 708 C CA . GLY A 1 92 ? -7.005 5.081 2.760 1.00 90.12 92 GLY A CA 1
ATOM 709 C C . GLY A 1 92 ? -8.517 5.093 2.921 1.00 90.12 92 GLY A C 1
ATOM 710 O O . GLY A 1 92 ? -9.066 4.333 3.713 1.00 90.12 92 GLY A O 1
ATOM 711 N N . MET A 1 93 ? -9.192 5.903 2.107 1.00 90.88 93 MET A N 1
ATOM 712 C CA . MET A 1 93 ? -10.650 5.933 2.041 1.00 90.88 93 MET A CA 1
ATOM 713 C C . MET A 1 93 ? -11.220 4.627 1.482 1.00 90.88 93 MET A C 1
ATOM 715 O O . MET A 1 93 ? -12.147 4.074 2.071 1.00 90.88 93 MET A O 1
ATOM 719 N N . GLU A 1 94 ? -10.632 4.092 0.410 1.00 91.62 94 GLU A N 1
ATOM 720 C CA . GLU A 1 94 ? -11.035 2.807 -0.174 1.00 91.62 94 GLU A CA 1
ATOM 721 C C . GLU A 1 94 ? -10.831 1.643 0.802 1.00 91.62 94 GLU A C 1
ATOM 723 O O . GLU A 1 94 ? -11.749 0.857 1.017 1.00 91.62 94 GLU A O 1
ATOM 728 N N . ILE A 1 95 ? -9.671 1.567 1.462 1.00 94.62 95 ILE A N 1
ATOM 729 C CA . ILE A 1 95 ? -9.378 0.541 2.473 1.00 94.62 95 ILE A CA 1
ATOM 730 C C . ILE A 1 95 ? -10.333 0.650 3.662 1.00 94.62 95 ILE A C 1
ATOM 732 O O . ILE A 1 95 ? -10.810 -0.367 4.170 1.00 94.62 95 ILE A O 1
ATOM 736 N N . ALA A 1 96 ? -10.608 1.870 4.130 1.00 94.38 96 ALA A N 1
ATOM 737 C CA . ALA A 1 96 ? -11.512 2.075 5.252 1.00 94.38 96 ALA A CA 1
ATOM 738 C C . ALA A 1 96 ? -12.932 1.599 4.920 1.00 94.38 96 ALA A C 1
ATOM 740 O O . ALA A 1 96 ? -13.563 0.927 5.742 1.00 94.38 96 ALA A O 1
ATOM 741 N N . LEU A 1 97 ? -13.401 1.914 3.710 1.00 94.62 97 LEU A N 1
ATOM 742 C CA . LEU A 1 97 ? -14.692 1.476 3.196 1.00 94.62 97 LEU A CA 1
ATOM 743 C C . LEU A 1 97 ? -14.745 -0.047 3.031 1.00 94.62 97 LEU A C 1
ATOM 745 O O . LEU A 1 97 ? -15.688 -0.668 3.514 1.00 94.62 97 LEU A O 1
ATOM 749 N N . ASP A 1 98 ? -13.735 -0.657 2.408 1.00 96.06 98 ASP A N 1
ATOM 750 C CA . ASP A 1 98 ? -13.687 -2.107 2.182 1.00 96.06 98 ASP A CA 1
ATOM 751 C C . ASP A 1 98 ? -13.654 -2.890 3.505 1.00 96.06 98 ASP A C 1
ATOM 753 O O . ASP A 1 98 ? -14.438 -3.817 3.716 1.00 96.06 98 ASP A O 1
ATOM 757 N N . ALA A 1 99 ? -12.828 -2.460 4.465 1.00 95.19 99 ALA A N 1
ATOM 758 C CA . ALA A 1 99 ? -12.795 -3.057 5.799 1.00 95.19 99 ALA A CA 1
ATOM 759 C C . ALA A 1 99 ? -14.145 -2.924 6.529 1.00 95.19 99 ALA A C 1
ATOM 761 O O . ALA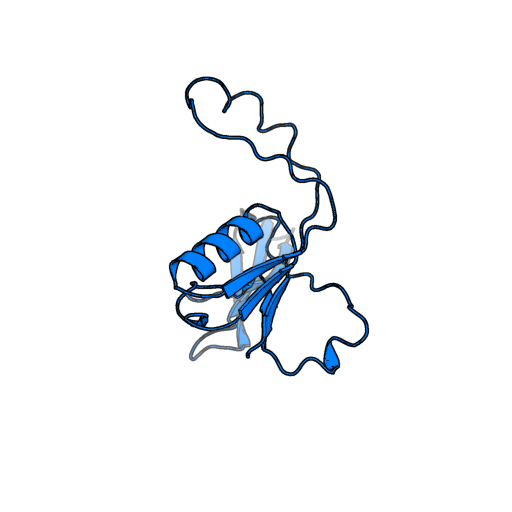 A 1 99 ? -14.616 -3.891 7.131 1.00 95.19 99 ALA A O 1
ATOM 762 N N . ALA A 1 100 ? -14.787 -1.751 6.457 1.00 95.75 100 ALA A N 1
ATOM 763 C CA . ALA A 1 100 ? -16.098 -1.532 7.067 1.00 95.75 100 ALA A CA 1
ATOM 764 C C . ALA A 1 100 ? -17.185 -2.412 6.422 1.00 95.75 100 ALA A C 1
ATOM 766 O O . ALA A 1 100 ? -17.965 -3.042 7.137 1.00 95.75 100 ALA A O 1
ATOM 767 N N . ASN A 1 101 ? -17.189 -2.527 5.090 1.00 97.12 101 ASN A N 1
ATOM 768 C CA . ASN A 1 101 ? -18.106 -3.396 4.344 1.00 97.12 101 ASN A CA 1
ATOM 769 C C . ASN A 1 101 ? -17.917 -4.879 4.694 1.00 97.12 101 ASN A C 1
ATOM 771 O O . ASN A 1 101 ? -18.891 -5.628 4.752 1.00 97.12 101 ASN A O 1
ATOM 775 N N . CYS A 1 102 ? -16.687 -5.294 5.008 1.00 96.44 102 CYS A N 1
ATOM 776 C CA . CYS A 1 102 ? -16.379 -6.642 5.491 1.00 96.44 102 CYS A CA 1
ATOM 777 C C . CYS A 1 102 ? -16.717 -6.862 6.982 1.00 96.44 102 CYS A C 1
ATOM 779 O O . CYS A 1 102 ? -16.450 -7.933 7.531 1.00 96.44 102 CYS A O 1
ATOM 781 N N . GLY A 1 103 ? -17.314 -5.877 7.663 1.00 95.19 103 GLY A N 1
ATOM 782 C CA . GLY A 1 103 ? -17.756 -5.984 9.054 1.00 95.19 103 GLY A CA 1
ATOM 783 C C . GLY A 1 103 ? -16.683 -5.662 10.096 1.00 95.19 103 GLY A C 1
ATOM 784 O O . GLY A 1 103 ? -16.794 -6.110 11.239 1.00 95.19 103 GLY A O 1
ATOM 785 N N . ALA A 1 104 ? -15.630 -4.928 9.729 1.00 96.50 104 ALA A N 1
ATOM 786 C CA . ALA A 1 104 ? -14.694 -4.352 10.692 1.00 96.50 104 ALA A CA 1
ATOM 787 C C . ALA A 1 104 ? -15.275 -3.088 11.350 1.00 96.50 104 ALA A C 1
ATOM 789 O O . ALA A 1 104 ? -16.036 -2.335 10.739 1.00 96.50 104 ALA A O 1
ATOM 790 N N . LYS A 1 105 ? -14.864 -2.797 12.588 1.00 97.00 105 LYS A N 1
ATOM 791 C CA . LYS A 1 105 ? -15.122 -1.506 13.234 1.00 97.00 105 LYS A CA 1
ATOM 792 C C . LYS A 1 105 ? -14.015 -0.522 12.857 1.00 97.00 105 LYS A C 1
ATOM 794 O O . LYS A 1 105 ? -12.990 -0.432 13.533 1.00 97.00 105 LYS A O 1
ATOM 799 N N . THR A 1 106 ? -14.224 0.197 11.760 1.00 95.94 106 THR A N 1
ATOM 800 C CA . THR A 1 106 ? -13.203 1.061 11.156 1.00 95.94 106 THR A CA 1
ATOM 801 C C . THR A 1 106 ? -13.234 2.491 11.705 1.00 95.94 106 THR A C 1
ATOM 803 O O . THR A 1 106 ? -14.290 3.103 11.829 1.00 95.94 106 THR A O 1
ATOM 806 N N . SER A 1 107 ? -12.059 3.041 12.006 1.00 96.38 107 SER A N 1
ATOM 807 C CA . SER A 1 107 ? -11.802 4.443 12.357 1.00 96.38 107 SER A CA 1
ATOM 808 C C . SER A 1 107 ? -10.733 5.017 11.426 1.00 96.38 107 SER A C 1
ATOM 810 O O . SER A 1 107 ? -9.867 4.276 10.965 1.00 96.38 107 SER A O 1
ATOM 812 N N . ILE A 1 108 ? -10.759 6.327 11.167 1.00 93.25 108 ILE A N 1
ATOM 813 C CA . ILE A 1 108 ? -9.793 6.999 10.282 1.00 93.25 108 ILE A CA 1
ATOM 814 C C . ILE A 1 108 ? -9.121 8.149 11.038 1.00 93.25 108 ILE A C 1
ATOM 816 O O . ILE A 1 108 ? -9.803 8.966 11.654 1.00 93.25 108 ILE A O 1
ATOM 820 N N . ILE A 1 109 ? -7.791 8.241 10.967 1.00 92.00 109 ILE A N 1
ATOM 821 C CA . ILE A 1 109 ? -7.028 9.419 11.402 1.00 92.00 109 ILE A CA 1
ATOM 822 C C . ILE A 1 109 ? -6.678 10.273 10.189 1.00 92.00 109 ILE A C 1
ATOM 824 O O . ILE A 1 109 ? -6.053 9.812 9.231 1.00 92.00 109 ILE A O 1
ATOM 828 N N . ILE A 1 110 ? -7.037 11.551 10.281 1.00 89.75 110 ILE A N 1
ATOM 829 C CA . ILE A 1 110 ? -6.854 12.551 9.236 1.00 89.75 110 ILE A CA 1
ATOM 830 C C . ILE A 1 110 ? -5.970 13.669 9.792 1.00 89.75 110 ILE A C 1
ATOM 832 O O . ILE A 1 110 ? -6.332 14.323 10.765 1.00 89.75 110 ILE A O 1
ATOM 836 N N . ARG A 1 111 ? -4.801 13.895 9.179 1.00 86.25 111 ARG A N 1
ATOM 837 C CA . ARG A 1 111 ? -3.878 14.972 9.588 1.00 86.25 111 ARG A CA 1
ATOM 838 C C . ARG A 1 111 ? -4.234 16.323 8.967 1.00 86.25 111 ARG A C 1
ATOM 840 O O . ARG A 1 111 ? -3.975 17.365 9.559 1.00 86.25 111 ARG A O 1
ATOM 847 N N . SER A 1 112 ? -4.749 16.318 7.742 1.00 82.62 112 SER A N 1
ATOM 848 C CA . SER A 1 112 ? -4.975 17.524 6.942 1.00 82.62 112 SER A CA 1
ATOM 849 C C . SER A 1 112 ? -6.369 17.490 6.321 1.00 82.62 112 SER A C 1
ATOM 851 O O . SER A 1 112 ? -6.862 16.391 6.071 1.00 82.62 112 SER A O 1
ATOM 853 N N . PRO A 1 113 ? -7.000 18.651 6.061 1.00 77.62 113 PRO A N 1
ATOM 854 C CA . PRO A 1 113 ? -8.325 18.699 5.454 1.00 77.62 113 PRO A CA 1
ATOM 855 C C . PRO A 1 113 ? -8.399 17.862 4.176 1.00 77.62 113 PRO A C 1
ATOM 857 O O . PRO A 1 113 ? -7.471 17.875 3.365 1.00 77.62 113 PRO A O 1
ATOM 860 N N . VAL A 1 114 ? -9.508 17.147 4.015 1.00 74.12 114 VAL A N 1
ATOM 861 C CA . VAL A 1 114 ? -9.791 16.316 2.843 1.00 74.12 114 VAL A CA 1
ATOM 862 C C . VAL A 1 114 ? -10.833 17.031 2.010 1.00 74.12 114 VAL A C 1
ATOM 864 O O . VAL A 1 114 ? -11.857 17.464 2.537 1.00 74.12 114 VAL A O 1
ATOM 867 N N . ILE A 1 115 ? -10.572 17.148 0.714 1.00 73.56 115 ILE A N 1
ATOM 868 C CA . ILE A 1 115 ? -11.576 17.588 -0.247 1.00 73.56 115 ILE A CA 1
ATOM 869 C C . ILE A 1 115 ? -12.294 16.329 -0.717 1.00 73.56 115 ILE A C 1
ATOM 871 O O . ILE A 1 115 ? -11.671 15.440 -1.293 1.00 73.56 115 ILE A O 1
ATOM 875 N N . VAL A 1 116 ? -13.586 16.239 -0.418 1.00 73.38 116 VAL A N 1
ATOM 876 C CA . VAL A 1 116 ? -14.441 15.156 -0.901 1.00 73.38 116 VAL A CA 1
ATOM 877 C C . VAL A 1 116 ? -15.219 15.692 -2.088 1.00 73.38 116 VAL A C 1
ATOM 879 O O . VAL A 1 116 ? -16.114 16.520 -1.926 1.00 73.38 116 VAL A O 1
ATOM 882 N N . GLU A 1 117 ? -14.866 15.228 -3.280 1.00 65.38 117 GLU A N 1
ATOM 883 C CA . GLU A 1 117 ? -15.621 15.540 -4.485 1.00 65.38 117 GLU A CA 1
ATOM 884 C C . GLU A 1 117 ? -16.665 14.458 -4.725 1.00 65.38 117 GLU A C 1
ATOM 886 O O . GLU A 1 117 ? -16.354 13.303 -5.018 1.00 65.38 117 GLU A O 1
ATOM 891 N N . LEU A 1 118 ? -17.931 14.836 -4.576 1.00 61.06 118 LEU A N 1
ATOM 892 C CA . LEU A 1 118 ? -19.053 13.982 -4.927 1.00 61.06 118 LEU A CA 1
ATOM 893 C C . LEU A 1 118 ? -19.169 13.935 -6.450 1.00 61.06 118 LEU A C 1
ATOM 895 O O . LEU A 1 118 ? -19.646 14.877 -7.085 1.00 61.06 118 LEU A O 1
ATOM 899 N N . VAL A 1 119 ? -18.747 12.821 -7.041 1.00 58.47 119 VAL A N 1
ATOM 900 C CA . VAL A 1 119 ? -18.881 12.577 -8.479 1.00 58.47 119 VAL A CA 1
ATOM 901 C C . VAL A 1 119 ? -20.336 12.196 -8.789 1.00 58.47 119 VAL A C 1
ATOM 903 O O . VAL A 1 119 ? -20.653 11.036 -9.022 1.00 58.47 119 VAL A O 1
ATOM 906 N N . HIS A 1 120 ? -21.253 13.170 -8.750 1.00 51.03 120 HIS A N 1
ATOM 907 C CA . HIS A 1 120 ? -22.664 12.962 -9.115 1.00 51.03 120 HIS A CA 1
ATOM 908 C C . HIS A 1 120 ? -22.993 13.274 -10.583 1.00 51.03 120 HIS A C 1
ATOM 910 O O . HIS A 1 120 ? -24.103 12.987 -11.012 1.00 51.03 120 HIS A O 1
ATOM 916 N N . HIS A 1 121 ? -22.060 13.796 -11.384 1.00 43.12 121 HIS A N 1
ATOM 917 C CA . HIS A 1 121 ? -22.286 14.028 -12.815 1.00 43.12 121 HIS A CA 1
ATOM 918 C C . HIS A 1 121 ? -20.977 13.918 -13.605 1.00 43.12 121 HIS A C 1
ATOM 920 O O . HIS A 1 121 ? -20.183 14.857 -13.678 1.00 43.12 121 HIS A O 1
ATOM 926 N N . LEU A 1 122 ? -20.748 12.748 -14.199 1.00 46.81 122 LEU A N 1
ATOM 927 C CA . LEU A 1 122 ? -19.698 12.543 -15.191 1.00 46.81 122 LEU A CA 1
ATOM 928 C C . LEU A 1 122 ? -20.241 12.951 -16.557 1.00 46.81 122 LEU A C 1
ATOM 930 O O . LEU A 1 122 ? -20.972 12.185 -17.162 1.00 46.81 122 LEU A O 1
ATOM 934 N N . ASP A 1 123 ? -19.868 14.145 -17.007 1.00 50.81 123 ASP A N 1
ATOM 935 C CA . ASP A 1 123 ? -19.743 14.438 -18.444 1.00 50.81 123 ASP A CA 1
ATOM 936 C C . ASP A 1 123 ? -18.712 15.553 -18.725 1.00 50.81 123 ASP A C 1
ATOM 938 O O . ASP A 1 123 ? -18.102 15.565 -19.791 1.00 50.81 123 ASP A O 1
ATOM 942 N N . THR A 1 124 ? -18.401 16.439 -17.764 1.00 44.50 124 THR A N 1
ATOM 943 C CA . THR A 1 124 ? -17.605 17.653 -18.080 1.00 44.50 124 THR A CA 1
ATOM 944 C C . THR A 1 124 ? -16.230 17.762 -17.392 1.00 44.50 124 THR A C 1
ATOM 946 O O . THR A 1 124 ? -15.352 18.455 -17.904 1.00 44.50 124 THR A O 1
ATOM 949 N N . CYS A 1 125 ? -15.965 17.078 -16.270 1.00 46.81 125 CYS A N 1
ATOM 950 C CA . CYS A 1 125 ? -14.780 17.381 -15.436 1.00 46.81 125 CYS A CA 1
ATOM 951 C C . CYS A 1 125 ? -13.475 16.636 -15.784 1.00 46.81 125 CYS A C 1
ATOM 953 O O . CYS A 1 125 ? -12.407 17.069 -15.349 1.00 46.81 125 CYS A O 1
ATOM 955 N N . ILE A 1 126 ? -13.509 15.571 -16.596 1.00 53.28 126 ILE A N 1
ATOM 956 C CA . ILE A 1 126 ? -12.314 14.743 -16.884 1.00 53.28 126 ILE A CA 1
ATOM 957 C C . ILE A 1 126 ? -11.205 15.538 -17.604 1.00 53.28 126 ILE A C 1
ATOM 959 O O . ILE A 1 126 ? -10.026 15.203 -17.508 1.00 53.28 126 ILE A O 1
ATOM 963 N N . ARG A 1 127 ? -11.546 16.632 -18.294 1.00 43.97 127 ARG A N 1
ATOM 964 C CA . ARG A 1 127 ? -10.627 17.316 -19.215 1.00 43.97 127 ARG A CA 1
ATOM 965 C C . ARG A 1 127 ? -9.753 18.406 -18.580 1.00 43.97 127 ARG A C 1
ATOM 967 O O . ARG A 1 127 ? -8.763 18.796 -19.190 1.00 43.97 127 ARG A O 1
ATOM 974 N N . THR A 1 128 ? -10.079 18.878 -17.377 1.00 43.91 128 THR A N 1
ATOM 975 C CA . THR A 1 128 ? -9.393 20.030 -16.744 1.00 43.91 128 THR A CA 1
ATOM 976 C C . THR A 1 128 ? -8.597 19.656 -15.491 1.00 43.91 128 THR A C 1
ATOM 978 O O . THR A 1 128 ? -7.790 20.447 -15.016 1.00 43.91 128 THR A O 1
ATOM 981 N N . TRP A 1 129 ? -8.805 18.450 -14.960 1.00 44.88 129 TRP A N 1
ATOM 982 C CA . TRP A 1 129 ? -8.299 18.036 -13.647 1.00 44.88 129 TRP A CA 1
ATOM 983 C C . TRP A 1 129 ? -6.938 17.331 -13.663 1.00 44.88 129 TRP A C 1
ATOM 985 O O . TRP A 1 129 ? -6.221 17.349 -12.663 1.00 44.88 129 TRP A O 1
ATOM 995 N N . PHE A 1 130 ? -6.539 16.761 -14.803 1.00 44.62 130 PHE A N 1
ATOM 996 C CA . PHE A 1 130 ? -5.308 15.968 -14.924 1.00 44.62 130 PHE A CA 1
ATOM 997 C C . PHE A 1 130 ? -4.008 16.765 -14.697 1.00 44.62 130 PHE A C 1
ATOM 999 O O . PHE A 1 130 ? -2.956 16.171 -14.487 1.00 44.62 130 PHE A O 1
ATOM 1006 N N . SER A 1 131 ? -4.058 18.098 -14.707 1.00 38.97 131 SER A N 1
ATOM 1007 C CA . SER A 1 131 ? -2.888 18.971 -14.552 1.00 38.97 131 SER A CA 1
ATOM 1008 C C . SER A 1 131 ? -2.638 19.465 -13.121 1.00 38.97 131 SER A C 1
ATOM 1010 O O . SER A 1 131 ? -1.516 19.867 -12.823 1.00 38.97 131 SER A O 1
ATOM 1012 N N . TYR A 1 132 ? -3.625 19.428 -12.217 1.00 38.91 132 TYR A N 1
ATOM 1013 C CA . TYR A 1 132 ? -3.482 20.014 -10.871 1.00 38.91 132 TYR A CA 1
ATOM 1014 C C . TYR A 1 132 ? -3.071 19.017 -9.775 1.00 38.91 132 TYR A C 1
ATOM 1016 O O . TYR A 1 132 ? -2.631 19.438 -8.705 1.00 38.91 132 TYR A O 1
ATOM 1024 N N . LEU A 1 133 ? -3.166 17.707 -10.025 1.00 41.75 133 LEU A N 1
ATOM 1025 C CA . LEU A 1 133 ? -3.055 16.676 -8.984 1.00 41.75 133 LEU A CA 1
ATOM 1026 C C . LEU A 1 133 ? -1.700 15.942 -8.915 1.00 41.75 133 LEU A C 1
ATOM 1028 O O . LEU A 1 133 ? -1.626 14.866 -8.335 1.00 41.75 133 LEU A O 1
ATOM 1032 N N . LEU A 1 134 ? -0.618 16.501 -9.467 1.00 37.59 134 LEU A N 1
ATOM 1033 C CA . LEU A 1 134 ? 0.729 15.908 -9.346 1.00 37.59 134 LEU A CA 1
ATOM 1034 C C . LEU A 1 134 ? 1.464 16.265 -8.042 1.00 37.59 134 LEU A C 1
ATOM 1036 O O . LEU A 1 134 ? 2.610 15.876 -7.845 1.00 37.59 134 LEU A O 1
ATOM 1040 N N . LEU A 1 135 ? 0.836 16.983 -7.109 1.00 36.53 135 LEU A N 1
ATOM 1041 C CA . LEU A 1 135 ? 1.502 17.425 -5.883 1.00 36.53 135 LEU A CA 1
ATOM 1042 C C . LEU A 1 135 ? 0.597 17.260 -4.663 1.00 36.53 135 LEU A C 1
ATOM 1044 O O . LEU A 1 135 ? -0.031 18.224 -4.230 1.00 36.53 135 LEU A O 1
ATOM 1048 N N . ARG A 1 136 ? 0.587 16.061 -4.063 1.00 36.84 136 ARG A N 1
ATOM 1049 C CA . ARG A 1 136 ? 0.673 15.888 -2.596 1.00 36.84 136 ARG A CA 1
ATOM 1050 C C . ARG A 1 136 ? 0.763 14.414 -2.193 1.00 36.84 136 ARG A C 1
ATOM 1052 O O . ARG A 1 136 ? -0.216 13.679 -2.185 1.00 36.84 136 ARG A O 1
ATOM 1059 N N . TYR A 1 137 ? 1.982 14.053 -1.797 1.00 40.03 137 TYR A N 1
ATOM 1060 C CA . TYR A 1 137 ? 2.385 12.914 -0.976 1.00 40.03 137 TYR A CA 1
ATOM 1061 C C . TYR A 1 137 ? 1.277 12.386 -0.051 1.00 40.03 137 TYR A C 1
ATOM 1063 O O . TYR A 1 137 ? 0.848 13.096 0.863 1.00 40.03 137 TYR A O 1
ATOM 1071 N N . THR A 1 138 ? 0.884 11.117 -0.206 1.00 35.78 138 THR A N 1
ATOM 1072 C CA . THR A 1 138 ? 0.200 10.392 0.873 1.00 35.78 138 THR A CA 1
ATOM 1073 C C . THR A 1 138 ? 0.811 9.015 1.066 1.00 35.78 138 THR A C 1
ATOM 1075 O O . THR A 1 138 ? 0.808 8.164 0.188 1.00 35.78 138 THR A O 1
ATOM 1078 N N . THR A 1 139 ? 1.349 8.829 2.257 1.00 34.69 139 THR A N 1
ATOM 1079 C CA . THR A 1 139 ? 1.909 7.591 2.780 1.00 34.69 139 THR A CA 1
ATOM 1080 C C . THR A 1 139 ? 0.921 7.077 3.812 1.00 34.69 139 THR A C 1
ATOM 1082 O O . THR A 1 139 ? 0.481 7.866 4.655 1.00 34.69 139 THR A O 1
ATOM 1085 N N . GLN A 1 140 ? 0.493 5.821 3.710 1.00 46.12 140 GLN A N 1
ATOM 1086 C CA . GLN A 1 140 ? -0.724 5.363 4.383 1.00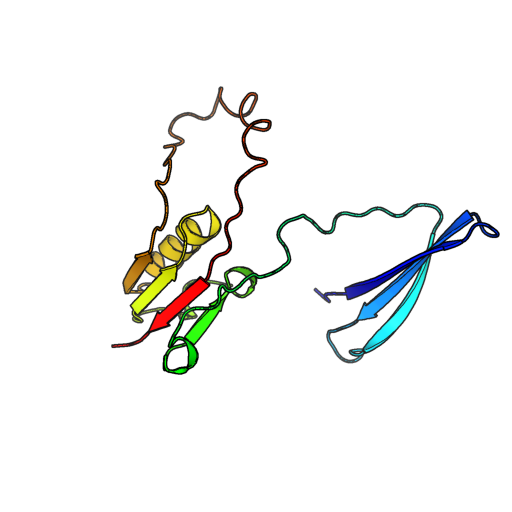 46.12 140 GLN A CA 1
ATOM 1087 C C . GLN A 1 140 ? -0.465 4.075 5.159 1.00 46.12 140 GLN A C 1
ATOM 1089 O O . GLN A 1 140 ? -0.109 3.039 4.597 1.00 46.12 140 GLN A O 1
ATOM 1094 N N . ILE A 1 141 ? -0.649 4.156 6.476 1.00 41.50 141 ILE A N 1
ATOM 1095 C CA . ILE A 1 141 ? -0.514 3.027 7.395 1.00 41.50 141 ILE A CA 1
ATOM 1096 C C . ILE A 1 141 ? -1.919 2.534 7.735 1.00 41.50 141 ILE A C 1
ATOM 1098 O O . ILE A 1 141 ? -2.760 3.287 8.216 1.00 41.50 141 ILE A O 1
ATOM 1102 N N . VAL A 1 142 ? -2.166 1.249 7.544 1.00 40.22 142 VAL A N 1
ATOM 1103 C CA . VAL A 1 142 ? -3.298 0.526 8.117 1.00 40.22 142 VAL A CA 1
ATOM 1104 C C . VAL A 1 142 ? -2.843 -0.018 9.469 1.00 40.22 142 VAL A C 1
ATOM 1106 O O . VAL A 1 142 ? -1.943 -0.851 9.560 1.00 40.22 142 VAL A O 1
ATOM 1109 N N . LYS A 1 143 ? -3.435 0.475 10.551 1.00 31.81 143 LYS A N 1
ATOM 1110 C CA . LYS A 1 143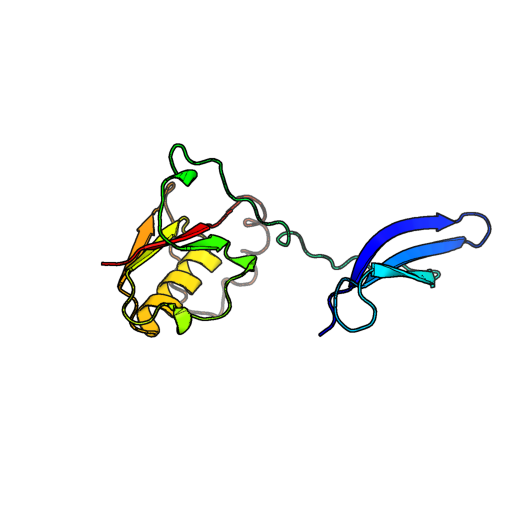 ? -3.186 0.009 11.915 1.00 31.81 143 LYS A CA 1
ATOM 1111 C C . LYS A 1 143 ? -4.383 -0.837 12.351 1.00 31.81 143 LYS A C 1
ATOM 1113 O O . LYS A 1 143 ? -5.514 -0.388 12.264 1.00 31.81 143 LYS A O 1
ATOM 1118 N N . CYS A 1 144 ? -4.178 -2.069 12.796 1.00 33.44 144 CYS A N 1
ATOM 1119 C CA . CYS A 1 144 ? -5.254 -2.945 13.272 1.00 33.44 144 CYS A CA 1
ATOM 1120 C C . CYS A 1 144 ? -5.070 -3.241 14.755 1.00 33.44 144 CYS A C 1
ATOM 1122 O O . CYS A 1 144 ? -4.042 -3.803 15.118 1.00 33.44 144 CYS A O 1
ATOM 1124 N N . GLU A 1 145 ? -6.057 -2.935 15.606 1.00 33.28 145 GLU A N 1
ATOM 1125 C CA . GLU A 1 145 ? -6.055 -3.449 16.984 1.00 33.28 145 GLU A CA 1
ATOM 1126 C C . GLU A 1 145 ? -7.412 -3.959 17.464 1.00 33.28 145 GLU A C 1
ATOM 1128 O O . GLU A 1 145 ? -8.476 -3.430 17.163 1.00 33.28 145 GLU A O 1
ATOM 1133 N N . PHE A 1 146 ? -7.337 -5.025 18.252 1.00 32.59 146 PHE A N 1
ATOM 1134 C CA . PHE A 1 146 ? -8.447 -5.763 18.825 1.00 32.59 146 PHE A CA 1
ATOM 1135 C C . PHE A 1 146 ? -9.003 -5.114 20.093 1.00 32.59 146 PHE A C 1
ATOM 1137 O O . PHE A 1 146 ? -8.280 -4.557 20.916 1.00 32.59 146 PHE A O 1
ATOM 1144 N N . LYS A 1 147 ? -10.304 -5.312 20.268 1.00 29.62 147 LYS A N 1
ATOM 1145 C CA . LYS A 1 147 ? -10.968 -5.537 21.542 1.00 29.62 147 LYS A CA 1
ATOM 1146 C C . LYS A 1 147 ? -12.110 -6.499 21.271 1.00 29.62 147 LYS A C 1
ATOM 1148 O O . LYS A 1 147 ? -12.752 -6.292 20.215 1.00 29.62 147 LYS A O 1
#

Organism: Nicotiana attenuata (NCBI:txid49451)

Secondary structure (DSSP, 8-state):
---EEEEEEEEETTTTEEEEEEEE-SSTTTT-EEEEEES-------S--S------TTGGG--SEEEEGGG---GGGGTTSEEEEE--SHHHHHHHHHHHHTT-EEEEE-SS----------SSGGGTSTTT-S------EEEEE--

pLDDT: mean 76.03, std 20.88, range [28.61, 97.12]

Foldseek 3Di:
DFDKDFPDWDQDPVVCWIKTWIATCDDPRHGDIDIDIDNDDDDPPDDPQDADDDDDPCPVVDPFDKDWLNPDDFLLVQAQFEKEKEEDPPSSVVRQVRVVVNHHNYDYDYPDDDDDDDPPDPDPDPPPPPPPPPDDDDRIMITTDGD